Protein AF-A0A2D5XUS4-F1 (afdb_monomer)

Radius of gyration: 12.42 Å; Cα contacts (8 Å, |Δi|>4): 86; chains: 1; bounding box: 30×22×31 Å

Secondary structure (DSSP, 8-state):
--HHHHHHHHHHHHTTHHHHHTSSTTGGGS-TT---TTTTT-STT------HHHHHHHHHTT----GGG--

Sequence (71 aa):
MDEEMAYQLTKAHVDNVDAIASMAPFMSTLNYGVLDPKVAGLCGANPLKFHPGAVRAWEEAGYTVPNCAKP

Foldseek 3Di:
DDLQVLLVVLLVQLVCQVVQCPPDPCSVVDQRLDQDCVRVVDDDVDQAARDNSNCVSNVVSVHDHDPSRHD

Solvent-accessible surface area (backbone atoms only — not comparable to full-atom values): 4183 Å² total; per-residue (Å²): 130,59,50,64,64,39,19,54,55,39,33,58,46,65,81,34,39,71,63,55,30,63,72,45,94,67,38,63,79,51,70,73,92,5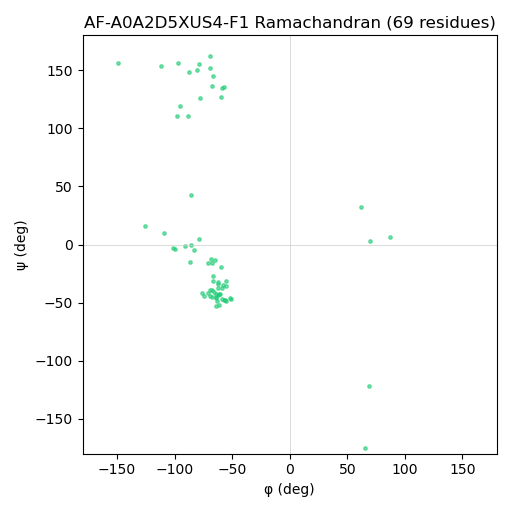0,59,50,43,82,84,58,58,45,29,85,93,37,84,66,54,48,52,71,21,33,50,51,31,42,43,74,73,71,44,74,76,49,76,75,29,46,120

Structure (mmCIF, N/CA/C/O backbone):
data_AF-A0A2D5XUS4-F1
#
_entry.id   AF-A0A2D5XUS4-F1
#
loop_
_atom_site.group_PDB
_atom_site.id
_atom_site.type_symbol
_atom_site.label_atom_id
_atom_site.label_alt_id
_atom_site.label_comp_id
_atom_site.label_asym_id
_atom_site.label_entity_id
_atom_site.label_seq_id
_atom_site.pdbx_PDB_ins_code
_atom_site.Cartn_x
_atom_site.Cartn_y
_atom_site.Cartn_z
_atom_site.occupancy
_atom_site.B_iso_or_equiv
_atom_site.auth_seq_id
_atom_site.auth_comp_id
_atom_site.auth_asym_id
_atom_site.auth_atom_id
_atom_site.pdbx_PDB_model_num
ATOM 1 N N . MET A 1 1 ? -12.493 12.418 0.563 1.00 90.88 1 MET A N 1
ATOM 2 C CA . MET A 1 1 ? -12.927 11.469 -0.479 1.00 90.88 1 MET A CA 1
ATOM 3 C C . MET A 1 1 ? -13.944 10.545 0.160 1.00 90.88 1 MET A C 1
ATOM 5 O O . MET A 1 1 ? -13.807 10.301 1.351 1.00 90.88 1 MET A O 1
ATOM 9 N N . ASP A 1 2 ? -14.981 10.113 -0.553 1.00 97.88 2 ASP A N 1
ATOM 10 C CA . ASP A 1 2 ? -15.877 9.078 -0.030 1.00 97.88 2 ASP A CA 1
ATOM 11 C C . ASP A 1 2 ? -15.161 7.717 0.047 1.00 97.88 2 ASP A C 1
ATOM 13 O O . ASP A 1 2 ? -14.090 7.517 -0.531 1.00 97.88 2 ASP A O 1
ATOM 17 N N . GLU A 1 3 ? -15.719 6.792 0.826 1.00 98.31 3 GLU A N 1
ATOM 18 C CA . GLU A 1 3 ? -15.099 5.487 1.067 1.00 98.31 3 GLU A CA 1
ATOM 19 C C . GLU A 1 3 ? -14.902 4.683 -0.215 1.00 98.31 3 GLU A C 1
ATOM 21 O O . GLU A 1 3 ? -13.833 4.102 -0.405 1.00 98.31 3 GLU A O 1
ATOM 26 N N . GLU A 1 4 ? -15.898 4.686 -1.097 1.00 98.50 4 GLU A N 1
ATOM 27 C CA . GLU A 1 4 ? -15.878 3.860 -2.296 1.00 98.50 4 GLU A CA 1
ATOM 28 C C . GLU A 1 4 ? -14.820 4.347 -3.283 1.00 98.50 4 GLU A C 1
ATOM 30 O O . GLU A 1 4 ? -14.009 3.558 -3.764 1.00 98.50 4 GLU A O 1
ATOM 35 N N . MET A 1 5 ? -14.730 5.657 -3.511 1.00 98.62 5 MET A N 1
ATOM 36 C CA . MET A 1 5 ? -13.685 6.223 -4.361 1.00 98.62 5 MET A CA 1
ATOM 37 C C . MET A 1 5 ? -12.281 5.956 -3.788 1.00 98.62 5 MET A C 1
ATOM 39 O O . MET A 1 5 ? -11.359 5.639 -4.541 1.00 98.62 5 MET 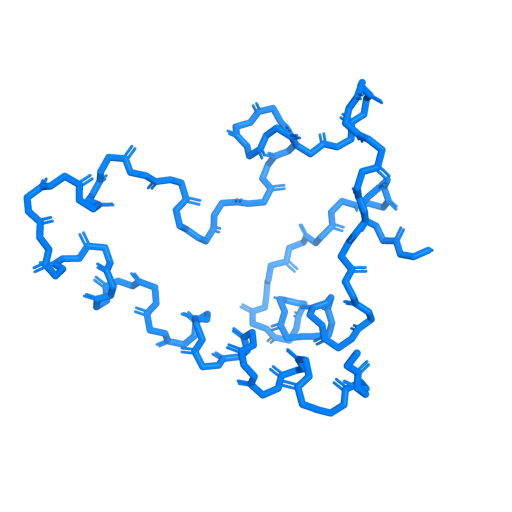A O 1
ATOM 43 N N . ALA A 1 6 ? -12.106 6.003 -2.461 1.00 98.62 6 ALA A N 1
ATOM 44 C CA . ALA A 1 6 ? -10.830 5.658 -1.826 1.00 98.62 6 ALA A CA 1
ATOM 45 C C . ALA A 1 6 ? -10.461 4.182 -2.000 1.00 98.62 6 ALA A C 1
ATOM 47 O O . ALA A 1 6 ? -9.294 3.860 -2.243 1.00 98.62 6 ALA A O 1
ATOM 48 N N . TYR A 1 7 ? -11.450 3.298 -1.872 1.00 98.75 7 TYR A N 1
ATOM 49 C CA . TYR A 1 7 ? -11.285 1.871 -2.101 1.00 98.75 7 TYR A CA 1
ATOM 50 C C . TYR A 1 7 ? -10.867 1.589 -3.539 1.00 98.75 7 TYR A C 1
ATOM 52 O O . TYR A 1 7 ? -9.842 0.949 -3.738 1.00 98.75 7 TYR A O 1
ATOM 60 N N . GLN A 1 8 ? -11.588 2.115 -4.531 1.00 98.75 8 GLN A N 1
ATOM 61 C CA . GLN A 1 8 ? -11.302 1.845 -5.943 1.00 98.75 8 GLN A CA 1
ATOM 62 C C . GLN A 1 8 ? -9.906 2.324 -6.352 1.00 98.75 8 GLN A C 1
ATOM 64 O O . GLN A 1 8 ? -9.171 1.592 -7.012 1.00 98.75 8 GLN A O 1
ATOM 69 N N . LEU A 1 9 ? -9.495 3.518 -5.909 1.00 98.50 9 LEU A N 1
ATOM 70 C CA . LEU A 1 9 ? -8.146 4.027 -6.179 1.00 98.50 9 LEU A CA 1
ATOM 71 C C . LEU A 1 9 ? -7.063 3.165 -5.528 1.00 98.50 9 LEU A C 1
ATOM 73 O O . LEU A 1 9 ? -6.063 2.838 -6.168 1.00 98.50 9 LEU A O 1
ATOM 77 N N . THR A 1 10 ? -7.260 2.785 -4.265 1.00 98.31 10 THR A N 1
ATOM 78 C CA . THR A 1 10 ? -6.284 1.955 -3.551 1.00 98.31 10 THR A CA 1
ATOM 79 C C . THR A 1 10 ? -6.225 0.567 -4.167 1.00 98.31 10 THR A C 1
ATOM 81 O O . THR A 1 10 ? -5.141 0.085 -4.455 1.00 98.31 10 THR A O 1
ATOM 84 N N . LYS A 1 11 ? -7.370 -0.048 -4.462 1.00 98.56 11 LYS A N 1
ATOM 85 C CA . LYS A 1 11 ? -7.446 -1.350 -5.120 1.00 98.56 11 LYS A CA 1
ATOM 86 C C . LYS A 1 11 ? -6.730 -1.344 -6.467 1.00 98.56 11 LYS A C 1
ATOM 88 O O . LYS A 1 11 ? -5.897 -2.208 -6.705 1.00 98.56 11 LYS A O 1
ATOM 93 N N . ALA A 1 12 ? -6.979 -0.337 -7.305 1.00 98.50 12 ALA A N 1
ATOM 94 C CA . ALA A 1 12 ? -6.279 -0.194 -8.577 1.00 98.50 12 ALA A CA 1
ATOM 95 C C . ALA A 1 12 ? -4.756 -0.073 -8.392 1.00 98.50 12 ALA A C 1
ATOM 97 O O . ALA A 1 12 ? -4.005 -0.640 -9.182 1.00 98.50 12 ALA A O 1
ATOM 98 N N . HIS A 1 13 ? -4.289 0.619 -7.347 1.00 97.69 13 HIS A N 1
ATOM 99 C CA . HIS A 1 13 ? -2.868 0.650 -6.998 1.00 97.69 13 HIS A CA 1
ATOM 100 C C . HIS A 1 13 ? -2.348 -0.734 -6.588 1.00 97.69 13 HIS A C 1
ATOM 102 O O . HIS A 1 13 ? -1.366 -1.195 -7.164 1.00 97.69 13 HIS A O 1
ATOM 108 N N . VAL A 1 14 ? -3.011 -1.396 -5.632 1.00 97.75 14 VAL A N 1
ATOM 109 C CA . VAL A 1 14 ? -2.607 -2.702 -5.084 1.00 97.75 14 VAL A CA 1
ATOM 110 C C . VAL A 1 14 ? -2.537 -3.770 -6.173 1.00 97.75 14 VAL A C 1
ATOM 112 O O . VAL A 1 14 ? -1.525 -4.456 -6.292 1.00 97.75 14 VAL A O 1
ATOM 115 N N . ASP A 1 15 ? -3.560 -3.842 -7.025 1.00 97.81 15 ASP A N 1
ATOM 116 C CA . ASP A 1 15 ? -3.652 -4.813 -8.122 1.00 97.81 15 ASP A CA 1
ATOM 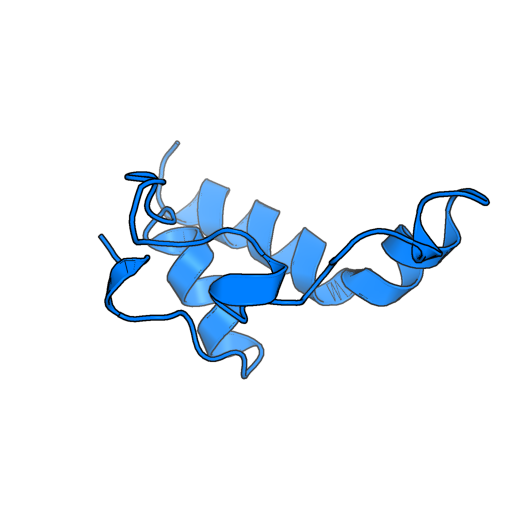117 C C . ASP A 1 15 ? -2.555 -4.607 -9.192 1.00 97.81 15 ASP A C 1
ATOM 119 O O . ASP A 1 15 ? -2.343 -5.478 -10.034 1.00 97.81 15 ASP A O 1
ATOM 123 N N . ASN A 1 16 ? -1.849 -3.467 -9.180 1.00 98.06 16 ASN A N 1
ATOM 124 C CA . ASN A 1 16 ? -0.853 -3.094 -10.189 1.00 98.06 16 ASN A CA 1
ATOM 125 C C . ASN A 1 16 ? 0.523 -2.732 -9.603 1.00 98.06 16 ASN A C 1
ATOM 127 O O . ASN A 1 16 ? 1.338 -2.138 -10.312 1.00 98.06 16 ASN A O 1
ATOM 131 N N . VAL A 1 17 ? 0.815 -3.074 -8.342 1.00 96.31 17 VAL A N 1
ATOM 132 C CA . VAL A 1 17 ? 2.067 -2.685 -7.656 1.00 96.31 17 VAL A CA 1
ATOM 133 C C . VAL A 1 17 ? 3.319 -3.031 -8.471 1.00 96.31 17 VAL A C 1
ATOM 135 O O . VAL A 1 17 ? 4.171 -2.162 -8.658 1.00 96.31 17 VAL A O 1
ATOM 138 N N . ASP A 1 18 ? 3.410 -4.239 -9.029 1.00 94.69 18 ASP A N 1
ATOM 139 C CA . ASP A 1 18 ? 4.581 -4.671 -9.812 1.00 94.69 18 ASP A CA 1
ATOM 140 C C . ASP A 1 18 ? 4.721 -3.906 -11.136 1.00 94.69 18 ASP A C 1
ATOM 142 O O . ASP A 1 18 ? 5.819 -3.515 -11.554 1.00 94.69 18 ASP A O 1
ATOM 146 N N . ALA A 1 19 ? 3.591 -3.642 -11.796 1.00 97.19 19 ALA A N 1
ATOM 147 C CA . ALA A 1 19 ? 3.570 -2.841 -13.012 1.00 97.19 19 ALA A CA 1
ATOM 148 C C . ALA A 1 19 ? 4.030 -1.409 -12.713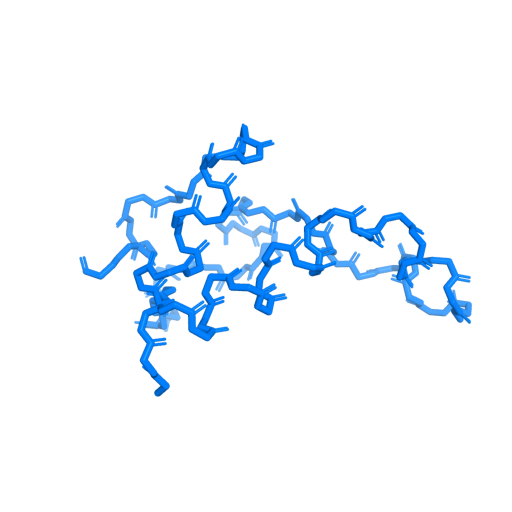 1.00 97.19 19 ALA A C 1
ATOM 150 O O . ALA A 1 19 ? 4.854 -0.869 -13.443 1.00 97.19 19 ALA A O 1
ATOM 151 N N . ILE A 1 20 ? 3.569 -0.817 -11.607 1.00 96.75 20 ILE A N 1
ATOM 152 C CA . ILE A 1 20 ? 3.981 0.519 -11.158 1.00 96.75 20 ILE A CA 1
ATOM 153 C C . ILE A 1 20 ? 5.478 0.535 -10.832 1.00 96.75 20 ILE A C 1
ATOM 155 O O . ILE A 1 20 ? 6.206 1.387 -11.343 1.00 96.75 20 ILE A O 1
ATOM 159 N N . ALA A 1 21 ? 5.968 -0.429 -10.052 1.00 96.44 21 ALA A N 1
ATOM 160 C CA . ALA A 1 21 ? 7.371 -0.508 -9.641 1.00 96.44 21 ALA A CA 1
ATOM 161 C C . ALA A 1 21 ? 8.355 -0.617 -10.824 1.00 96.44 21 ALA A C 1
ATOM 163 O O . ALA A 1 21 ? 9.530 -0.284 -10.676 1.00 96.44 21 ALA A O 1
ATOM 164 N N . SER A 1 22 ? 7.885 -1.027 -12.006 1.00 97.00 22 SER A N 1
ATOM 165 C CA . SER A 1 22 ? 8.694 -1.157 -13.225 1.00 97.00 22 SER A CA 1
ATOM 166 C C . SER A 1 22 ? 8.568 0.010 -14.218 1.00 97.00 22 SER A C 1
ATOM 168 O O . SER A 1 22 ? 9.309 0.043 -15.200 1.00 97.00 22 SER A O 1
ATOM 170 N N . MET A 1 23 ? 7.700 1.002 -13.976 1.00 96.81 23 MET A N 1
ATOM 171 C CA . MET A 1 23 ? 7.428 2.080 -14.948 1.00 96.81 23 MET A CA 1
ATOM 172 C C . MET A 1 23 ? 8.614 3.019 -15.208 1.00 96.81 23 MET A C 1
ATOM 174 O O . MET A 1 23 ? 8.697 3.620 -16.278 1.00 96.81 23 MET A O 1
ATOM 178 N N . ALA A 1 24 ? 9.519 3.185 -14.243 1.00 97.12 24 ALA A N 1
ATOM 179 C CA . ALA A 1 24 ? 10.707 4.022 -14.392 1.00 97.12 24 ALA A CA 1
ATOM 180 C C . 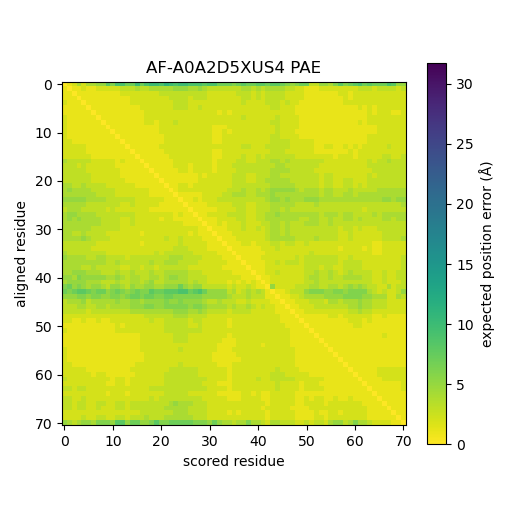ALA A 1 24 ? 11.875 3.487 -13.547 1.00 97.12 24 ALA A C 1
ATOM 182 O O . ALA A 1 24 ? 11.631 2.842 -12.527 1.00 97.12 24 ALA A O 1
ATOM 183 N N . PRO A 1 25 ? 13.141 3.795 -13.900 1.00 96.12 25 PRO A N 1
ATOM 184 C CA . PRO A 1 25 ? 14.311 3.200 -13.245 1.00 96.12 25 PRO A CA 1
ATOM 185 C C . PRO A 1 25 ? 14.375 3.369 -11.722 1.00 96.12 25 PRO A C 1
ATOM 187 O O . PRO A 1 25 ? 14.908 2.505 -11.039 1.00 96.12 25 PRO A O 1
ATOM 190 N N . PHE A 1 26 ? 13.843 4.470 -11.184 1.00 96.12 26 PHE A N 1
ATOM 191 C CA . PHE A 1 26 ? 13.844 4.725 -9.741 1.00 96.12 26 PHE A CA 1
ATOM 192 C C . PHE A 1 26 ? 12.642 4.107 -9.012 1.00 96.12 26 PHE A C 1
ATOM 194 O O . PHE A 1 26 ? 12.651 4.039 -7.791 1.00 96.12 26 PHE A O 1
ATOM 201 N N . MET A 1 27 ? 11.592 3.683 -9.721 1.00 96.81 27 MET A N 1
ATOM 202 C CA . MET A 1 27 ? 10.345 3.228 -9.090 1.00 96.81 27 MET A CA 1
ATOM 203 C C . MET A 1 27 ? 10.558 1.936 -8.294 1.00 96.81 27 MET A C 1
ATOM 205 O O . MET A 1 27 ? 9.943 1.749 -7.250 1.00 96.81 27 MET A O 1
ATOM 209 N N . SER A 1 28 ? 11.488 1.087 -8.724 1.00 94.56 28 SER A N 1
ATOM 210 C CA . SER A 1 28 ? 11.832 -0.162 -8.039 1.00 94.56 28 SER A CA 1
ATOM 211 C C . SER A 1 28 ? 12.530 0.039 -6.691 1.00 94.56 28 SER A C 1
ATOM 213 O O . SER A 1 28 ? 12.653 -0.914 -5.926 1.00 94.56 28 SER A O 1
ATOM 215 N N . THR A 1 29 ? 12.994 1.254 -6.380 1.00 94.50 29 THR A N 1
ATOM 216 C CA . THR A 1 29 ? 13.649 1.563 -5.098 1.00 94.50 29 THR A CA 1
ATOM 217 C C . THR A 1 29 ? 12.668 2.049 -4.031 1.00 94.50 29 THR A C 1
ATOM 219 O O . THR A 1 29 ? 13.071 2.325 -2.901 1.00 94.50 29 THR A O 1
ATOM 222 N N . LEU A 1 30 ? 11.384 2.167 -4.379 1.00 93.38 30 LEU A N 1
ATOM 223 C CA . LEU A 1 30 ? 10.328 2.643 -3.498 1.00 93.38 30 LEU A CA 1
ATOM 224 C C . LEU A 1 30 ? 9.566 1.476 -2.860 1.00 93.38 30 LEU A C 1
ATOM 226 O O . LEU A 1 30 ? 9.486 0.376 -3.398 1.00 93.38 30 LEU A O 1
ATOM 230 N N . ASN A 1 31 ? 8.951 1.744 -1.710 1.00 94.19 31 ASN A N 1
ATOM 231 C CA . ASN A 1 31 ? 8.304 0.742 -0.859 1.00 94.19 31 ASN A CA 1
ATOM 232 C C . ASN A 1 31 ? 6.847 0.440 -1.273 1.00 94.19 31 ASN A C 1
ATOM 234 O O . ASN A 1 31 ? 5.961 0.360 -0.419 1.00 94.19 31 ASN A O 1
ATOM 238 N N . TYR A 1 32 ? 6.570 0.312 -2.574 1.00 94.38 32 TYR A N 1
ATOM 239 C CA . TYR A 1 32 ? 5.225 -0.020 -3.056 1.00 94.38 32 TYR A CA 1
ATOM 240 C C . TYR A 1 32 ? 4.750 -1.357 -2.476 1.00 94.38 32 TYR A C 1
ATOM 242 O O . TYR A 1 32 ? 5.507 -2.323 -2.425 1.00 94.38 32 TYR A O 1
ATOM 250 N N . GLY A 1 33 ? 3.505 -1.412 -1.999 1.00 93.38 33 GLY A N 1
ATOM 251 C CA . GLY A 1 33 ? 2.961 -2.622 -1.377 1.00 93.38 33 GLY A CA 1
ATOM 252 C C . GLY A 1 33 ? 3.558 -2.988 -0.011 1.00 93.38 33 GLY A C 1
ATOM 253 O O . GLY A 1 33 ? 3.177 -4.005 0.557 1.00 93.38 33 GLY A O 1
ATOM 254 N N . VAL A 1 34 ? 4.468 -2.196 0.562 1.00 95.62 34 VAL A N 1
ATOM 255 C CA . VAL A 1 34 ? 5.025 -2.477 1.892 1.00 95.62 34 VAL A CA 1
ATOM 256 C C . VAL A 1 34 ? 4.250 -1.694 2.946 1.00 95.62 34 VAL A C 1
ATOM 258 O O . VAL A 1 34 ? 4.251 -0.467 2.935 1.00 95.62 34 VAL A O 1
ATOM 261 N N . LEU A 1 35 ? 3.618 -2.403 3.886 1.00 95.44 35 LEU A N 1
ATOM 262 C CA . LEU A 1 35 ? 2.891 -1.805 5.019 1.00 95.44 35 LEU A CA 1
ATOM 263 C C . LEU A 1 35 ? 3.586 -2.010 6.372 1.00 95.44 35 LEU A C 1
ATOM 265 O O . LEU A 1 35 ? 3.003 -1.723 7.419 1.00 95.44 35 LEU A O 1
ATOM 269 N N . ASP A 1 36 ? 4.830 -2.496 6.370 1.00 94.88 36 ASP A N 1
ATOM 270 C CA . ASP A 1 36 ? 5.623 -2.569 7.595 1.00 94.88 36 ASP A CA 1
ATOM 271 C C . ASP A 1 36 ? 5.808 -1.154 8.184 1.00 94.88 36 ASP A C 1
ATOM 273 O O . ASP A 1 36 ? 6.281 -0.261 7.474 1.00 94.88 36 ASP A O 1
ATOM 277 N N . PRO A 1 37 ? 5.474 -0.919 9.468 1.00 93.00 37 PRO A N 1
ATOM 278 C CA . PRO A 1 37 ? 5.528 0.416 10.054 1.00 93.00 37 PRO A CA 1
ATOM 279 C C . PRO A 1 37 ? 6.900 1.086 9.991 1.00 93.00 37 PRO A C 1
ATOM 281 O O . PRO A 1 37 ? 6.979 2.302 9.820 1.00 93.00 37 PRO A O 1
ATOM 284 N N . LYS A 1 38 ? 7.989 0.317 10.114 1.00 91.75 38 LYS A N 1
ATOM 285 C CA . LYS A 1 38 ? 9.347 0.873 10.093 1.00 91.75 38 LYS A CA 1
ATOM 286 C C . LYS A 1 38 ? 9.770 1.223 8.673 1.00 91.75 38 LYS A C 1
ATOM 288 O O . LYS A 1 38 ? 10.372 2.272 8.474 1.00 91.75 38 LYS A O 1
ATOM 293 N N . VAL A 1 39 ? 9.456 0.366 7.703 1.00 93.94 39 VAL A N 1
ATOM 294 C CA . VAL A 1 39 ? 9.843 0.563 6.296 1.00 93.94 39 VAL A CA 1
ATOM 295 C C . VAL A 1 39 ? 8.996 1.644 5.625 1.00 93.94 39 VAL A C 1
ATOM 297 O O . VAL A 1 39 ? 9.528 2.515 4.939 1.00 93.94 39 VAL A O 1
ATOM 300 N N . ALA A 1 40 ? 7.682 1.618 5.841 1.00 91.56 40 ALA A N 1
ATOM 301 C CA . ALA A 1 40 ? 6.739 2.562 5.244 1.00 91.56 40 ALA A CA 1
ATOM 302 C C . ALA A 1 40 ? 6.579 3.862 6.053 1.00 91.56 40 ALA A C 1
ATOM 304 O O . ALA A 1 40 ? 5.814 4.742 5.661 1.00 91.56 40 ALA A O 1
ATOM 305 N N . GLY A 1 41 ? 7.279 3.993 7.187 1.00 91.06 41 GLY A N 1
ATOM 306 C CA . GLY A 1 41 ? 7.204 5.172 8.050 1.00 91.06 41 GLY A CA 1
ATOM 307 C C . GLY A 1 41 ? 5.802 5.411 8.614 1.00 91.06 41 GLY A C 1
ATOM 308 O O . GLY A 1 41 ? 5.389 6.560 8.779 1.00 91.06 41 GLY A O 1
ATOM 309 N N . LEU A 1 42 ? 5.049 4.338 8.863 1.00 92.62 42 LEU A N 1
ATOM 310 C CA . LEU A 1 42 ? 3.711 4.412 9.441 1.00 92.62 42 LEU A CA 1
ATOM 311 C C . LEU A 1 42 ? 3.804 4.421 10.968 1.00 92.62 42 LEU A C 1
ATOM 313 O O . LEU A 1 42 ? 4.652 3.754 11.562 1.00 92.62 42 LEU A O 1
ATOM 317 N N . CYS A 1 43 ? 2.852 5.105 11.601 1.00 92.75 43 CYS A N 1
ATOM 318 C CA . CYS A 1 43 ? 2.727 5.194 13.054 1.00 92.75 43 CYS A CA 1
ATOM 319 C C . CYS A 1 43 ? 3.889 5.932 13.756 1.00 92.75 43 CYS A C 1
ATOM 321 O O . CYS A 1 43 ? 4.781 6.517 13.139 1.00 92.75 43 CYS A O 1
ATOM 323 N N . GLY A 1 44 ? 3.860 5.941 15.095 1.00 88.88 44 GLY A N 1
ATOM 324 C CA . GLY A 1 44 ? 4.858 6.627 15.915 1.00 88.88 44 GLY A CA 1
ATOM 325 C C . GLY A 1 44 ? 4.753 8.145 15.775 1.00 88.88 44 GLY A C 1
ATOM 326 O O . GLY A 1 44 ? 3.706 8.720 16.061 1.00 88.88 44 GLY A O 1
ATOM 327 N N . ALA A 1 45 ? 5.840 8.789 15.341 1.00 92.31 45 ALA A N 1
ATOM 328 C CA . ALA A 1 45 ? 5.866 10.233 15.103 1.00 92.31 45 ALA A CA 1
ATOM 329 C C . ALA A 1 45 ? 5.052 10.657 13.867 1.00 92.31 45 ALA A C 1
ATOM 331 O O . ALA A 1 45 ? 4.739 11.837 13.734 1.00 92.31 45 ALA A O 1
ATOM 332 N N . ASN A 1 46 ? 4.705 9.718 12.977 1.00 91.62 46 ASN A N 1
ATOM 333 C CA . ASN A 1 46 ? 3.793 9.970 11.870 1.00 91.62 46 ASN A CA 1
ATOM 334 C C . ASN A 1 46 ? 2.338 9.726 12.327 1.00 91.62 46 ASN A C 1
ATOM 336 O O . ASN A 1 46 ? 1.968 8.571 12.564 1.00 91.62 46 ASN A O 1
ATOM 340 N N . PRO A 1 47 ? 1.501 10.776 12.445 1.00 90.88 47 PRO A N 1
ATOM 341 C CA . PRO A 1 47 ? 0.128 10.649 12.928 1.00 90.88 47 PRO A CA 1
ATOM 342 C C . PRO A 1 47 ? -0.864 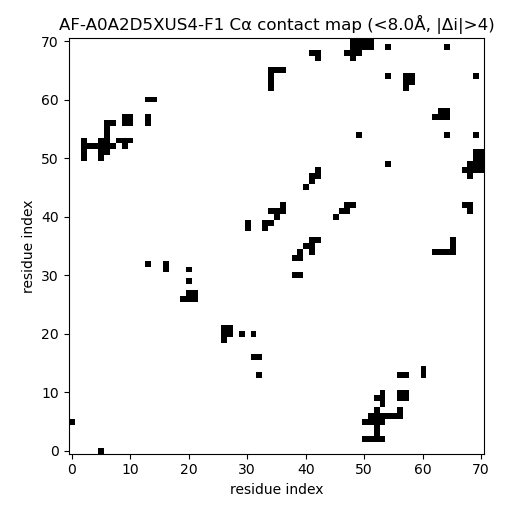10.230 11.834 1.00 90.88 47 PRO A C 1
ATOM 344 O O . PRO A 1 47 ? -2.048 10.057 12.126 1.00 90.88 47 PRO A O 1
ATOM 347 N N . LEU A 1 48 ? -0.425 10.116 10.574 1.00 94.25 48 LEU A N 1
ATOM 348 C CA . LEU A 1 48 ? -1.318 9.837 9.455 1.00 94.25 48 LEU A CA 1
ATOM 349 C C . LEU A 1 48 ? -1.912 8.428 9.551 1.00 94.25 48 LEU A C 1
ATOM 351 O O . LEU A 1 48 ? -1.221 7.448 9.831 1.00 94.25 48 LEU A O 1
ATOM 355 N N . LYS A 1 49 ? -3.214 8.351 9.277 1.00 95.94 49 LYS A N 1
ATOM 356 C CA . LYS A 1 49 ? -3.986 7.111 9.184 1.00 95.94 49 LYS A CA 1
ATOM 357 C C . LYS A 1 49 ? -4.424 6.886 7.746 1.00 95.94 49 LYS A C 1
ATOM 359 O O . LYS A 1 49 ? -4.609 7.841 6.990 1.00 95.94 49 LYS A O 1
ATOM 364 N N . PHE A 1 50 ? -4.633 5.629 7.381 1.00 97.44 50 PHE A N 1
ATOM 365 C CA . PHE A 1 50 ? -5.272 5.292 6.119 1.00 97.44 50 PHE A CA 1
ATOM 366 C C . PHE A 1 50 ? -6.749 5.676 6.130 1.00 97.44 50 PHE A C 1
ATOM 368 O O . PHE A 1 50 ? -7.422 5.668 7.159 1.00 97.44 50 PHE A O 1
ATOM 375 N N . HIS A 1 51 ? -7.267 5.960 4.941 1.00 98.44 51 HIS A N 1
ATOM 376 C CA . HIS A 1 51 ? -8.701 6.081 4.722 1.00 98.44 51 HIS A CA 1
ATOM 377 C C . HIS A 1 51 ? -9.395 4.716 4.921 1.00 98.44 51 HIS A C 1
ATOM 379 O O . HIS A 1 51 ? -8.816 3.716 4.492 1.00 98.44 51 HIS A O 1
ATOM 385 N N . PRO A 1 52 ? -10.630 4.630 5.462 1.00 98.44 52 PRO A N 1
ATOM 386 C CA . PRO A 1 52 ? -11.339 3.352 5.631 1.00 98.44 52 PRO A CA 1
ATOM 387 C C . PRO A 1 52 ? -11.397 2.498 4.352 1.00 98.44 52 PRO A C 1
ATOM 389 O O . PRO A 1 52 ? -11.026 1.329 4.369 1.00 98.44 52 PRO A O 1
ATOM 392 N N . GLY A 1 53 ? -11.745 3.107 3.211 1.00 98.69 53 GLY A N 1
ATOM 393 C CA . GLY A 1 53 ? -11.750 2.415 1.915 1.00 98.69 53 GLY A CA 1
ATOM 394 C C . GLY A 1 53 ? -10.371 1.902 1.476 1.00 98.69 53 GLY A C 1
ATOM 395 O O . GLY A 1 53 ? -10.273 0.839 0.870 1.00 98.69 53 GLY A O 1
ATOM 396 N N . ALA A 1 54 ? -9.289 2.601 1.837 1.00 98.50 54 ALA A N 1
ATOM 397 C CA . ALA A 1 54 ? -7.932 2.129 1.572 1.00 98.50 54 ALA A CA 1
ATOM 398 C C . ALA A 1 54 ? -7.572 0.930 2.461 1.00 98.50 54 ALA A C 1
ATOM 400 O O . ALA A 1 54 ? -6.999 -0.037 1.966 1.00 98.50 54 ALA A O 1
ATOM 401 N N . VAL A 1 55 ? -7.948 0.964 3.748 1.00 98.56 55 VAL A N 1
ATOM 402 C CA . VAL A 1 55 ? -7.781 -0.182 4.660 1.00 98.56 55 VAL A CA 1
ATOM 403 C C . VAL A 1 55 ? -8.477 -1.413 4.085 1.00 98.56 55 VAL A C 1
ATOM 405 O O . VAL A 1 55 ? -7.842 -2.458 3.969 1.00 98.56 55 VAL A O 1
ATOM 408 N N . ARG A 1 56 ? -9.730 -1.259 3.637 1.00 98.56 56 ARG A N 1
ATOM 409 C CA . ARG A 1 56 ? -10.502 -2.331 2.996 1.00 98.56 56 ARG A CA 1
ATOM 410 C C . ARG A 1 56 ? -9.766 -2.931 1.796 1.00 98.56 56 ARG A C 1
ATOM 412 O O . ARG A 1 56 ? -9.620 -4.143 1.725 1.00 98.56 56 ARG A O 1
ATOM 419 N N . ALA A 1 57 ? -9.257 -2.097 0.889 1.00 98.62 57 ALA A N 1
ATOM 420 C CA . ALA A 1 57 ? -8.549 -2.567 -0.304 1.00 98.62 57 ALA A CA 1
ATOM 421 C C . ALA A 1 57 ? -7.269 -3.357 0.025 1.00 98.62 57 ALA A C 1
ATOM 423 O O . ALA A 1 57 ? -7.028 -4.406 -0.569 1.00 98.62 57 ALA A O 1
ATOM 424 N N . TRP A 1 58 ? -6.460 -2.879 0.977 1.00 98.44 58 TRP A N 1
ATOM 425 C CA . TRP A 1 58 ? -5.247 -3.582 1.407 1.00 98.44 58 TRP A CA 1
ATOM 426 C C . TRP A 1 58 ? -5.565 -4.928 2.063 1.00 98.44 58 TRP A C 1
ATOM 428 O O . TRP A 1 58 ? -4.937 -5.933 1.735 1.00 98.44 58 TRP A O 1
ATOM 438 N N . GLU A 1 59 ? -6.545 -4.961 2.967 1.00 98.38 59 GLU A N 1
ATOM 439 C CA . GLU A 1 59 ? -6.915 -6.181 3.692 1.00 98.38 59 GLU A CA 1
ATOM 440 C C . GLU A 1 59 ? -7.567 -7.22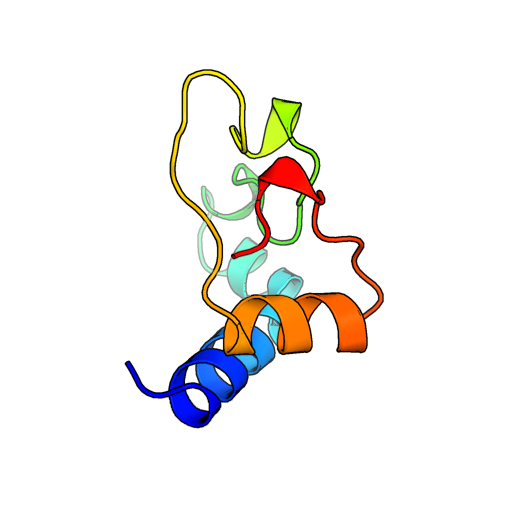8 2.780 1.00 98.38 59 GLU A C 1
ATOM 442 O O . GLU A 1 59 ? -7.236 -8.409 2.881 1.00 98.38 59 GLU A O 1
ATOM 447 N N . GLU A 1 60 ? -8.416 -6.815 1.83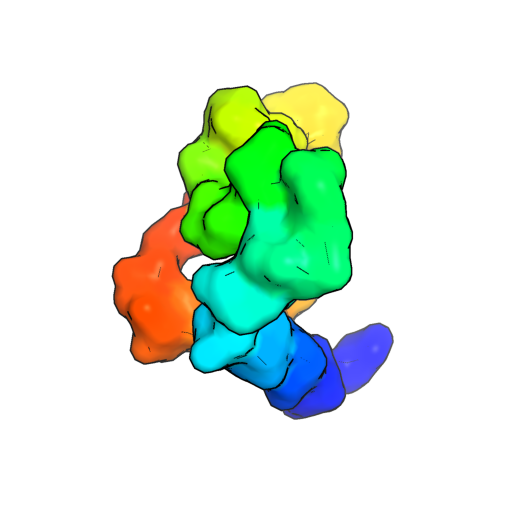4 1.00 98.44 60 GLU A N 1
ATOM 448 C CA . GLU A 1 60 ? -8.977 -7.716 0.814 1.00 98.44 60 GLU A CA 1
ATOM 449 C C . GLU A 1 60 ? -7.899 -8.320 -0.093 1.00 98.44 60 GLU A C 1
ATOM 451 O O . GLU A 1 60 ? -8.013 -9.474 -0.505 1.00 98.44 60 GLU A O 1
ATOM 456 N N . ALA A 1 61 ? -6.833 -7.569 -0.373 1.00 97.88 61 ALA A N 1
ATOM 457 C CA . ALA A 1 61 ? -5.674 -8.058 -1.114 1.00 9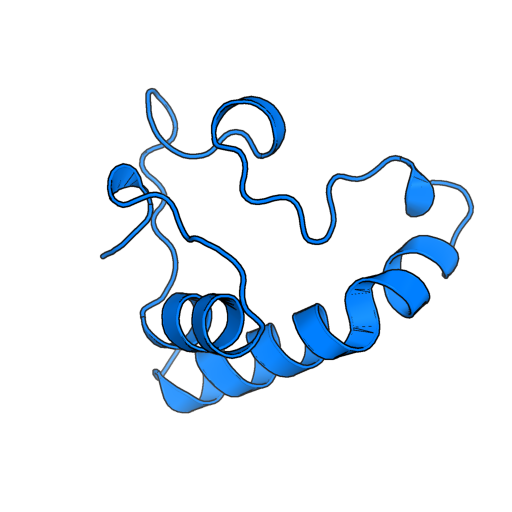7.88 61 ALA A CA 1
ATOM 458 C C . ALA A 1 61 ? -4.710 -8.907 -0.257 1.00 97.88 61 ALA A C 1
ATOM 460 O O . ALA A 1 61 ? -3.654 -9.317 -0.737 1.00 97.88 61 ALA A O 1
ATOM 461 N N . GLY A 1 62 ? -5.056 -9.188 1.005 1.00 97.75 62 GLY A N 1
ATOM 462 C CA . GLY A 1 62 ? -4.290 -10.056 1.903 1.00 97.75 62 GLY A CA 1
ATOM 463 C C . GLY A 1 62 ? -3.182 -9.354 2.689 1.00 97.75 62 GLY A C 1
ATOM 464 O O . GLY A 1 62 ? -2.425 -10.018 3.401 1.00 97.75 62 GLY A O 1
ATOM 465 N N . TYR A 1 63 ? -3.075 -8.027 2.609 1.00 97.38 63 TYR A N 1
ATOM 466 C CA . TYR A 1 63 ? -2.121 -7.268 3.413 1.00 97.38 63 TYR A CA 1
ATOM 467 C C . TYR A 1 63 ? -2.651 -7.038 4.826 1.00 97.38 63 TYR A C 1
ATOM 469 O O . TYR A 1 63 ? -3.846 -6.890 5.064 1.00 97.38 63 TYR A O 1
ATOM 477 N N . THR A 1 64 ? -1.741 -6.944 5.794 1.00 97.50 64 THR A N 1
ATOM 478 C CA . THR A 1 64 ? -2.094 -6.546 7.160 1.00 97.50 64 THR A CA 1
ATOM 479 C C . THR A 1 64 ? -1.802 -5.066 7.352 1.00 97.50 64 THR A C 1
ATOM 481 O O . THR A 1 64 ? -0.641 -4.661 7.413 1.00 97.50 64 THR A O 1
ATOM 484 N N . VAL A 1 65 ? -2.851 -4.254 7.487 1.00 97.62 65 VAL A N 1
ATOM 485 C CA . VAL A 1 65 ? -2.704 -2.842 7.855 1.00 97.62 65 VAL A CA 1
ATOM 486 C C . VAL A 1 65 ? -2.440 -2.750 9.365 1.00 97.62 65 VAL A C 1
ATOM 488 O O . VAL A 1 65 ? -3.239 -3.265 10.154 1.00 97.62 65 VAL A O 1
ATOM 491 N N . PRO A 1 66 ? -1.362 -2.081 9.811 1.00 96.88 66 PRO A N 1
ATOM 492 C CA . PRO A 1 66 ? -1.084 -1.911 11.233 1.00 96.88 66 PRO A CA 1
ATOM 493 C C . PRO A 1 66 ? -2.243 -1.223 11.960 1.00 96.88 66 PRO A C 1
ATOM 495 O O . PRO A 1 66 ? -2.735 -0.194 11.504 1.00 96.88 66 PRO A O 1
ATOM 498 N N . ASN A 1 67 ? -2.640 -1.722 13.135 1.00 96.81 67 ASN A N 1
ATOM 499 C CA . ASN A 1 67 ? -3.752 -1.141 13.909 1.00 96.81 67 ASN A CA 1
ATOM 500 C C . ASN A 1 67 ? -3.548 0.353 14.212 1.00 96.81 67 ASN A C 1
ATOM 502 O O . ASN A 1 67 ? -4.489 1.136 14.166 1.00 96.81 67 ASN A O 1
ATOM 506 N N . CYS A 1 68 ? -2.305 0.772 14.460 1.00 95.56 68 CYS A N 1
ATOM 507 C CA . CYS A 1 68 ? -1.962 2.175 14.676 1.00 95.56 68 CYS A CA 1
ATOM 508 C C . CYS A 1 68 ? -2.129 3.057 13.432 1.00 95.56 68 CYS A C 1
ATOM 510 O O . CYS A 1 68 ? -2.183 4.269 13.591 1.00 95.56 68 CYS A O 1
ATOM 512 N N . ALA A 1 69 ? -2.243 2.486 12.232 1.00 96.75 69 ALA A N 1
ATOM 513 C CA . ALA A 1 69 ? -2.477 3.197 10.977 1.00 96.75 69 ALA A CA 1
ATOM 514 C C . ALA A 1 69 ? -3.944 3.116 10.506 1.00 96.75 69 ALA A C 1
ATOM 516 O O . ALA A 1 69 ? -4.289 3.740 9.504 1.00 96.75 69 ALA A O 1
ATOM 517 N N . LYS A 1 70 ? -4.811 2.388 11.223 1.00 97.00 70 LYS A N 1
ATOM 518 C CA . LYS A 1 70 ? -6.261 2.370 10.976 1.00 97.00 70 LYS A CA 1
ATOM 519 C C . LYS A 1 70 ? -6.941 3.627 11.570 1.00 97.00 70 LYS A C 1
ATOM 521 O O . LYS A 1 70 ? -6.349 4.235 12.478 1.00 97.00 70 LYS A O 1
ATOM 526 N N . PRO A 1 71 ? -8.113 4.031 11.035 1.00 94.31 71 PRO A N 1
ATOM 527 C CA . PRO A 1 71 ? -8.933 5.129 11.557 1.00 94.31 71 PRO A CA 1
ATOM 528 C C . PRO A 1 71 ? -9.220 5.018 13.055 1.00 94.31 71 PRO A C 1
ATOM 530 O O . PRO A 1 71 ? -9.424 3.879 13.534 1.00 94.31 71 PRO A O 1
#

pLDDT: mean 96.14, std 2.47, range [88.88, 98.75]

Mean predicted aligned error: 2.33 Å